Protein AF-A0A2D8FQD5-F1 (afdb_monomer)

Secondary structure (DSSP, 8-state):
-PPP-----EEEEEEETTTEEEEEEEESTT-PPPPP-SSTTSS-TTTS-----EEEEEEEE--

Radius of gyration: 16.6 Å; Cα contacts (8 Å, |Δi|>4): 115; chains: 1; bounding box: 3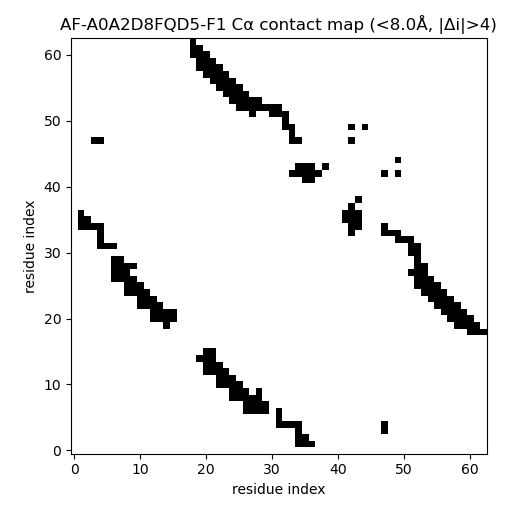8×19×42 Å

Foldseek 3Di:
DFDADDADKDKDWDDDPDFKIKIKIKTRVVQDAGTADPDPVRHDCVRDPRDGIDIDIDMGGHD

Nearest PDB structures (foldseek):
  7ahi-assembly1_5G  TM=4.876E-01  e=9.310E+00  Salmonella enterica subsp. enterica serovar Typhimurium str. LT2
  6c90-assembly1_A  TM=3.849E-01  e=3.952E+00  Homo sapiens

Mean predicted aligned error: 4.32 Å

Structure (mmCIF, N/CA/C/O backbone):
data_AF-A0A2D8FQD5-F1
#
_entry.id   AF-A0A2D8FQD5-F1
#
loop_
_atom_site.group_PDB
_atom_site.id
_atom_site.type_symbol
_atom_site.label_atom_id
_atom_site.label_alt_id
_atom_site.label_comp_id
_atom_site.label_asym_id
_atom_site.label_entity_id
_atom_site.label_seq_id
_atom_site.pdbx_PDB_ins_code
_atom_site.Cartn_x
_atom_site.Cartn_y
_atom_site.Cartn_z
_atom_site.occupancy
_atom_site.B_iso_or_equiv
_atom_site.auth_seq_id
_atom_site.auth_comp_id
_atom_site.auth_asym_id
_atom_site.auth_atom_id
_atom_site.pdbx_PDB_model_num
ATOM 1 N N . SER A 1 1 ? 22.581 1.441 -18.104 1.00 68.62 1 SER A N 1
ATOM 2 C CA . SER A 1 1 ? 21.787 2.187 -17.109 1.00 68.62 1 SER A CA 1
ATOM 3 C C . SER A 1 1 ? 20.426 1.526 -17.005 1.00 68.62 1 SER A C 1
ATOM 5 O O . SER A 1 1 ? 19.896 1.159 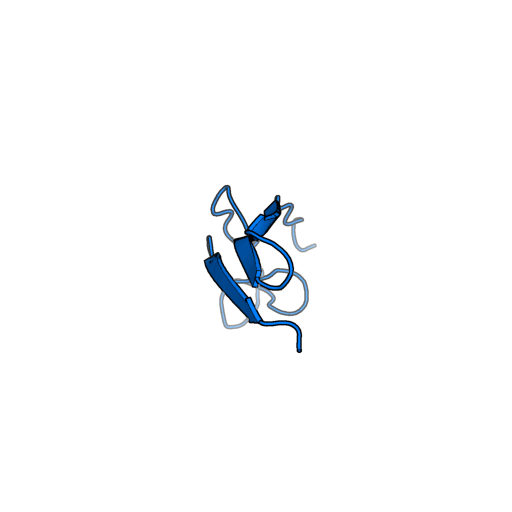-18.048 1.00 68.62 1 SER A O 1
ATOM 7 N N . ILE A 1 2 ? 19.908 1.309 -15.795 1.00 78.31 2 ILE A N 1
ATOM 8 C CA . ILE A 1 2 ? 18.561 0.756 -15.565 1.00 78.31 2 ILE A CA 1
ATOM 9 C C . ILE A 1 2 ? 17.568 1.929 -15.625 1.00 78.31 2 ILE A C 1
ATOM 11 O O . ILE A 1 2 ? 17.874 3.013 -15.129 1.00 78.31 2 ILE A O 1
ATOM 15 N N . ALA A 1 3 ? 16.418 1.753 -16.283 1.00 85.75 3 ALA A N 1
ATOM 16 C CA . ALA A 1 3 ? 15.388 2.797 -16.356 1.00 85.75 3 ALA A CA 1
ATOM 17 C C . ALA A 1 3 ? 14.715 3.029 -14.985 1.00 85.75 3 ALA A C 1
ATOM 19 O O . ALA A 1 3 ? 14.868 2.220 -14.076 1.00 85.75 3 ALA A O 1
ATOM 20 N N . SER A 1 4 ? 13.967 4.124 -14.815 1.00 89.56 4 SER A N 1
ATOM 21 C CA . SER A 1 4 ? 13.273 4.409 -13.551 1.00 89.56 4 SER A CA 1
ATOM 22 C C . SER A 1 4 ? 11.892 3.744 -13.464 1.00 89.56 4 SER A C 1
ATOM 24 O O . SER A 1 4 ? 11.145 3.660 -14.444 1.00 89.56 4 SER A O 1
ATOM 26 N N . GLN A 1 5 ? 11.516 3.321 -12.254 1.00 92.25 5 GLN A N 1
ATOM 27 C CA . GLN A 1 5 ? 10.144 2.955 -11.904 1.00 92.25 5 GLN A CA 1
ATOM 28 C C . GLN A 1 5 ? 9.541 4.080 -11.056 1.00 92.25 5 GLN A C 1
ATOM 30 O O . GLN A 1 5 ? 10.143 4.538 -10.092 1.00 92.25 5 GLN A O 1
ATOM 35 N N . THR A 1 6 ? 8.345 4.533 -11.425 1.00 94.38 6 THR A N 1
ATOM 36 C CA . THR A 1 6 ? 7.581 5.523 -10.656 1.00 94.38 6 THR A CA 1
ATOM 37 C C . THR A 1 6 ? 6.200 4.949 -10.444 1.00 94.38 6 THR A C 1
ATOM 39 O O . THR A 1 6 ? 5.496 4.693 -11.423 1.00 94.38 6 THR A O 1
ATOM 42 N N . THR A 1 7 ? 5.848 4.724 -9.188 1.00 96.62 7 THR A N 1
ATOM 43 C CA . THR A 1 7 ? 4.547 4.216 -8.763 1.00 96.62 7 THR A CA 1
ATOM 44 C C . THR A 1 7 ? 3.802 5.298 -7.993 1.00 96.62 7 THR A C 1
ATOM 46 O O . THR A 1 7 ? 4.371 6.318 -7.599 1.00 96.62 7 THR A O 1
ATOM 49 N N . ILE A 1 8 ? 2.501 5.085 -7.823 1.00 97.81 8 ILE A N 1
ATOM 50 C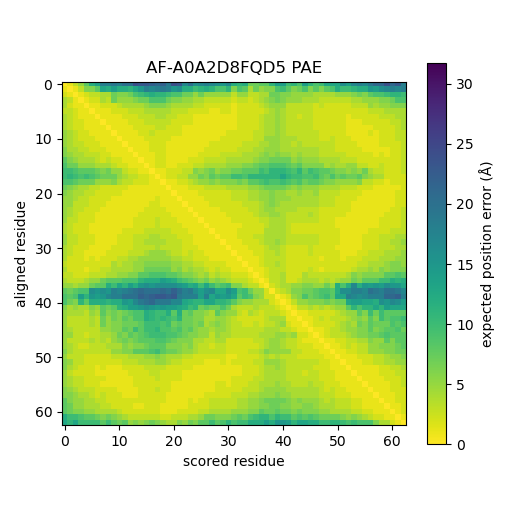 CA . ILE A 1 8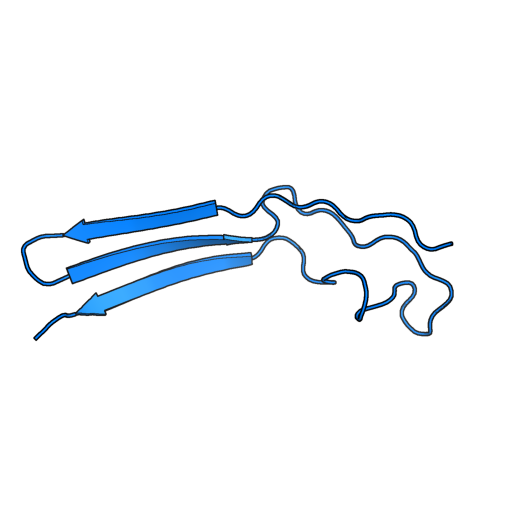 ? 1.662 5.878 -6.932 1.00 97.81 8 ILE A CA 1
ATOM 51 C C . ILE A 1 8 ? 1.058 4.901 -5.939 1.00 97.81 8 ILE A C 1
ATOM 53 O O . ILE A 1 8 ? 0.476 3.890 -6.347 1.00 97.81 8 ILE A O 1
ATOM 57 N N . ASP A 1 9 ? 1.183 5.247 -4.665 1.00 98.25 9 ASP A N 1
ATOM 58 C CA . ASP A 1 9 ? 0.663 4.475 -3.551 1.00 98.25 9 ASP A CA 1
ATOM 59 C C . ASP A 1 9 ? -0.354 5.335 -2.799 1.00 98.25 9 ASP A C 1
ATOM 61 O O . ASP A 1 9 ? -0.161 6.538 -2.609 1.00 98.25 9 ASP A O 1
ATOM 65 N N . LEU A 1 10 ? -1.458 4.718 -2.393 1.00 98.44 10 LEU A N 1
ATOM 66 C CA . LEU A 1 10 ? -2.541 5.358 -1.663 1.00 98.44 10 LEU A CA 1
ATOM 67 C C . LEU A 1 10 ? -2.747 4.649 -0.331 1.00 98.44 10 LEU A C 1
ATOM 69 O O . LEU A 1 10 ? -2.772 3.421 -0.258 1.00 98.44 10 LEU A O 1
ATOM 73 N N . LEU A 1 11 ? -2.953 5.440 0.716 1.00 98.50 11 LEU A N 1
ATOM 74 C CA . LEU A 1 11 ? -3.340 4.958 2.032 1.00 98.50 11 LEU A CA 1
ATOM 75 C C . LEU A 1 11 ? -4.482 5.824 2.549 1.00 98.50 11 LEU A C 1
ATOM 77 O O . LEU A 1 11 ? -4.367 7.047 2.607 1.00 98.50 11 LEU A O 1
ATOM 81 N N . TYR A 1 12 ? -5.578 5.183 2.935 1.00 98.31 12 TYR A N 1
ATOM 82 C CA . TYR A 1 12 ? -6.718 5.839 3.552 1.00 98.31 12 TYR A CA 1
ATOM 83 C C . TYR A 1 12 ? -7.064 5.146 4.861 1.00 98.31 12 TYR A C 1
ATOM 85 O O . TYR A 1 12 ? -7.270 3.935 4.888 1.00 98.31 12 TYR A O 1
ATOM 93 N N . THR A 1 13 ? -7.171 5.925 5.933 1.00 98.19 13 THR A N 1
ATOM 94 C CA . THR A 1 13 ? -7.621 5.441 7.237 1.00 98.19 13 THR A CA 1
ATOM 95 C C . THR A 1 13 ? -8.833 6.238 7.677 1.00 98.19 13 THR A C 1
ATOM 97 O O . THR A 1 13 ? -8.861 7.465 7.569 1.00 98.19 13 THR A O 1
ATOM 100 N N . ARG A 1 14 ? -9.832 5.532 8.200 1.00 97.69 14 ARG A N 1
ATOM 101 C CA . ARG A 1 14 ? -11.045 6.114 8.756 1.00 97.69 14 ARG A CA 1
ATOM 102 C C . ARG A 1 14 ? -11.306 5.557 10.145 1.00 97.69 14 ARG A C 1
ATOM 104 O O . ARG A 1 14 ? -11.495 4.352 10.302 1.00 97.69 14 ARG A O 1
ATOM 111 N N . SER A 1 15 ? -11.416 6.458 11.115 1.00 97.75 15 SER A N 1
ATOM 112 C CA . SER A 1 15 ? -11.931 6.129 12.441 1.00 97.75 15 SER A CA 1
ATOM 113 C C . SER A 1 15 ? -13.434 5.852 12.361 1.00 97.75 15 SER A C 1
ATOM 115 O O . SER A 1 15 ? -14.194 6.634 11.780 1.00 97.75 15 SER A O 1
ATOM 117 N N . VAL A 1 16 ? -13.871 4.745 12.951 1.00 95.94 16 VAL A N 1
ATOM 118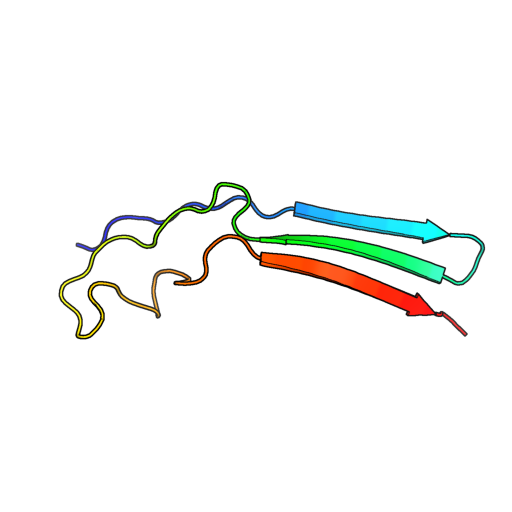 C CA . VAL A 1 16 ? -15.277 4.364 13.096 1.00 95.94 16 VAL A CA 1
ATOM 119 C C . VAL A 1 16 ? -15.595 4.274 14.586 1.00 95.94 16 VAL A C 1
ATOM 121 O O . VAL A 1 16 ? -15.049 3.442 15.305 1.00 95.94 16 VAL A O 1
ATOM 124 N N . GLY A 1 17 ? -16.488 5.141 15.063 1.00 94.19 17 GLY A N 1
ATOM 125 C CA . GLY A 1 17 ? -16.715 5.295 16.502 1.00 94.19 17 GLY A CA 1
ATOM 126 C C . GLY A 1 17 ? -15.483 5.867 17.209 1.00 94.19 17 GLY A C 1
ATOM 127 O O . GLY A 1 17 ? -14.731 6.643 16.619 1.00 94.19 17 GLY A O 1
ATOM 128 N N . THR A 1 18 ? -15.293 5.509 18.478 1.00 93.81 18 THR A N 1
ATOM 129 C CA . THR A 1 18 ? -14.222 6.066 19.321 1.00 93.81 18 THR A CA 1
ATOM 130 C C . THR A 1 18 ? -12.938 5.241 19.308 1.00 93.81 18 THR A C 1
ATOM 132 O O . THR A 1 18 ? -11.863 5.797 19.528 1.00 93.81 18 THR A O 1
ATOM 135 N N . ASP A 1 19 ? -13.019 3.943 18.994 1.00 97.00 19 ASP A N 1
ATOM 136 C CA . ASP A 1 19 ? -11.883 3.039 19.215 1.00 97.00 19 ASP A CA 1
ATOM 137 C C . ASP A 1 19 ? -11.583 2.082 18.056 1.00 97.00 19 ASP A C 1
ATOM 139 O O . ASP A 1 19 ? -10.776 1.174 18.227 1.00 97.00 19 ASP A O 1
ATOM 143 N N . ILE A 1 20 ? -12.192 2.251 16.880 1.00 97.81 20 ILE A N 1
ATOM 144 C CA . ILE A 1 20 ? -11.873 1.430 15.701 1.00 97.81 20 ILE A CA 1
ATOM 145 C C . ILE A 1 20 ? -11.273 2.304 14.603 1.00 97.81 20 ILE A C 1
ATOM 147 O O . ILE A 1 20 ? -11.852 3.328 14.254 1.00 97.81 20 ILE A O 1
ATOM 151 N N . ASP A 1 21 ? -10.177 1.844 14.002 1.00 98.31 21 ASP A N 1
ATOM 152 C CA . ASP A 1 21 ? -9.665 2.354 12.730 1.00 98.31 21 ASP A CA 1
ATOM 153 C C . ASP A 1 21 ? -9.769 1.289 11.644 1.00 98.31 21 ASP A C 1
ATOM 155 O O . ASP A 1 21 ? -9.334 0.150 11.826 1.00 98.31 21 ASP A O 1
ATOM 159 N N . LEU A 1 22 ? -10.315 1.686 10.497 1.00 98.31 22 LEU A N 1
ATOM 160 C CA . LEU A 1 22 ? -10.288 0.909 9.264 1.00 98.31 22 LEU A CA 1
ATOM 161 C C . LEU A 1 22 ? -9.291 1.540 8.299 1.00 98.31 22 LEU A C 1
ATOM 163 O O . LEU A 1 22 ? -9.346 2.748 8.064 1.00 98.31 22 LEU A O 1
ATOM 167 N N . THR A 1 23 ? -8.431 0.727 7.697 1.00 98.62 23 THR A N 1
ATOM 168 C CA . THR A 1 23 ? -7.412 1.182 6.747 1.00 98.62 23 THR A CA 1
ATOM 169 C C . THR A 1 23 ? -7.558 0.451 5.418 1.00 98.62 23 THR A C 1
ATOM 171 O O . THR A 1 23 ? -7.705 -0.767 5.386 1.00 98.62 23 THR A O 1
ATOM 174 N N . LEU A 1 24 ? -7.490 1.193 4.317 1.00 98.44 24 LEU A N 1
ATOM 175 C CA . LEU A 1 24 ? -7.384 0.683 2.955 1.00 98.44 24 LEU A CA 1
ATOM 176 C C . LEU A 1 24 ? -6.076 1.199 2.355 1.00 98.44 24 LEU A C 1
ATOM 178 O O . 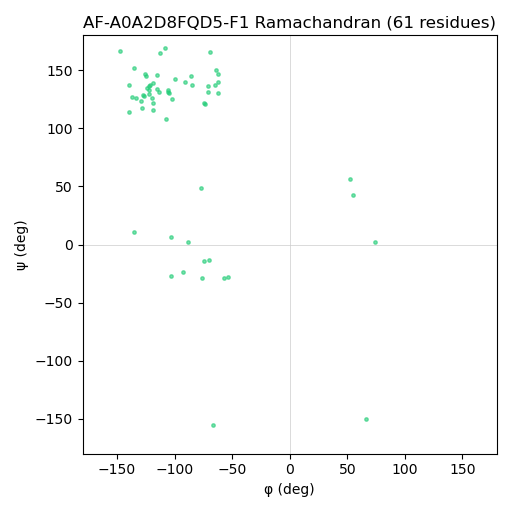LEU A 1 24 ? -5.861 2.409 2.281 1.00 98.44 24 LEU A O 1
ATOM 182 N N . GLY A 1 25 ? -5.211 0.285 1.930 1.00 98.56 25 GLY A N 1
ATOM 183 C CA . GLY A 1 25 ? -3.979 0.598 1.218 1.00 98.56 25 GLY A CA 1
ATOM 184 C C . GLY A 1 25 ? -4.008 0.062 -0.207 1.00 98.56 25 GLY A C 1
ATOM 185 O O . GLY A 1 25 ? -4.571 -0.999 -0.480 1.00 98.56 25 GLY A O 1
ATOM 186 N N . ALA A 1 26 ? -3.386 0.796 -1.120 1.00 98.50 26 ALA A N 1
ATOM 187 C CA . ALA A 1 26 ? -3.137 0.357 -2.481 1.00 98.50 26 ALA A CA 1
ATOM 188 C C . ALA A 1 26 ? -1.730 0.794 -2.896 1.00 98.50 26 ALA A C 1
ATOM 190 O O . ALA A 1 26 ? -1.455 1.984 -3.000 1.00 98.50 26 ALA A O 1
ATOM 191 N N . VAL A 1 27 ? -0.844 -0.168 -3.126 1.00 98.19 27 VAL A N 1
ATOM 192 C CA . VAL A 1 27 ? 0.520 0.059 -3.622 1.00 98.19 27 VAL A CA 1
ATOM 193 C C . VAL A 1 27 ? 0.545 -0.225 -5.116 1.00 98.19 27 VAL A C 1
ATOM 195 O O . VAL A 1 27 ? -0.119 -1.161 -5.571 1.00 98.19 27 VAL A O 1
ATOM 198 N N . ASN A 1 28 ? 1.308 0.569 -5.868 1.00 97.62 28 ASN A N 1
ATOM 199 C CA . ASN A 1 28 ? 1.432 0.463 -7.317 1.00 97.62 28 ASN A CA 1
ATOM 200 C C . ASN A 1 28 ? 0.052 0.467 -8.000 1.00 97.62 28 ASN A C 1
ATOM 202 O O . ASN A 1 28 ? -0.313 -0.465 -8.719 1.00 97.62 28 ASN A O 1
ATOM 206 N N . ILE A 1 29 ? -0.751 1.514 -7.760 1.00 97.62 29 ILE A N 1
ATOM 207 C CA . ILE A 1 29 ? -2.154 1.554 -8.221 1.00 97.62 29 ILE A CA 1
ATOM 208 C C . ILE A 1 29 ? -2.294 1.386 -9.743 1.00 97.62 29 ILE A C 1
ATOM 210 O O . ILE A 1 29 ? -3.294 0.849 -10.215 1.00 97.62 29 ILE A O 1
ATOM 214 N N . ALA A 1 30 ? -1.276 1.809 -10.498 1.00 97.38 30 ALA A N 1
ATOM 215 C CA . ALA A 1 30 ? -1.220 1.724 -11.954 1.00 97.38 30 ALA A CA 1
ATOM 216 C C . ALA A 1 30 ? -0.625 0.403 -12.481 1.00 97.38 30 ALA A C 1
ATOM 218 O O . ALA A 1 30 ? -0.503 0.253 -13.691 1.00 97.38 30 ALA A O 1
ATOM 219 N N . ASP A 1 31 ? -0.259 -0.536 -11.600 1.00 96.94 31 ASP A N 1
ATOM 220 C CA . ASP A 1 31 ? 0.290 -1.853 -11.956 1.00 96.94 31 ASP A CA 1
ATOM 221 C C . ASP A 1 31 ? 1.522 -1.783 -12.870 1.00 96.94 31 ASP A C 1
ATOM 223 O O . ASP A 1 31 ? 1.653 -2.491 -13.869 1.00 96.94 31 ASP A O 1
ATOM 227 N N . LYS A 1 32 ? 2.432 -0.856 -12.564 1.00 96.31 32 LYS A N 1
ATOM 228 C CA . LYS A 1 32 ? 3.615 -0.610 -13.382 1.00 96.31 32 LYS A CA 1
ATOM 229 C C . LYS A 1 32 ? 4.633 -1.731 -13.200 1.00 96.31 32 LYS A C 1
ATOM 231 O O . LYS A 1 32 ? 5.150 -1.920 -12.098 1.00 96.31 32 LYS A O 1
ATOM 236 N N . ALA A 1 33 ? 4.975 -2.396 -14.300 1.00 94.06 33 ALA A N 1
ATOM 237 C CA . ALA A 1 33 ? 6.056 -3.373 -14.342 1.00 94.06 33 ALA A CA 1
ATOM 238 C C . ALA A 1 33 ? 7.419 -2.729 -14.008 1.00 94.06 33 ALA A C 1
ATOM 240 O O . ALA A 1 33 ? 7.652 -1.563 -14.363 1.00 94.06 33 ALA A O 1
ATOM 241 N N . PRO A 1 34 ? 8.333 -3.465 -13.352 1.00 93.00 34 PRO A N 1
ATOM 242 C CA . PRO A 1 34 ? 9.686 -2.987 -13.126 1.00 93.00 34 PRO A CA 1
ATOM 243 C C . PRO A 1 34 ? 10.434 -2.813 -14.462 1.00 93.00 34 PRO A C 1
ATOM 245 O O . PRO A 1 34 ? 10.159 -3.519 -15.437 1.00 93.00 34 PRO A O 1
ATOM 248 N N . PRO A 1 35 ? 11.388 -1.872 -14.535 1.00 91.88 35 PRO A N 1
ATOM 249 C CA . PRO A 1 35 ? 12.246 -1.699 -15.696 1.00 91.88 35 PRO A CA 1
ATOM 250 C C . PRO A 1 35 ? 13.086 -2.956 -15.936 1.00 91.88 35 PRO A C 1
ATOM 252 O O . PRO A 1 35 ? 13.611 -3.562 -15.001 1.00 91.88 35 PRO A O 1
ATOM 255 N N . LEU A 1 36 ? 13.246 -3.318 -17.210 1.00 90.31 36 LEU A N 1
ATOM 256 C CA . LEU A 1 36 ? 14.085 -4.450 -17.584 1.00 90.31 36 LEU A CA 1
ATOM 257 C C . LEU A 1 36 ? 15.552 -4.172 -17.236 1.00 90.31 36 LEU A C 1
ATOM 259 O O . LEU A 1 36 ? 16.076 -3.085 -17.497 1.00 90.31 36 LEU A O 1
ATOM 263 N N . ALA A 1 37 ? 16.22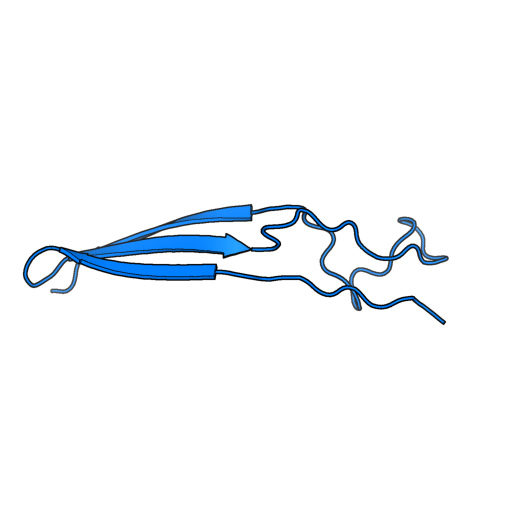4 -5.180 -16.691 1.00 89.06 37 ALA A N 1
ATOM 264 C CA . ALA A 1 37 ? 17.649 -5.155 -16.385 1.00 89.06 37 ALA A CA 1
ATOM 265 C C . ALA A 1 37 ? 18.317 -6.466 -16.825 1.00 89.06 37 ALA A C 1
ATOM 267 O O . ALA A 1 37 ? 17.691 -7.524 -16.832 1.00 89.06 37 ALA A O 1
ATOM 268 N N . GLN A 1 38 ? 19.611 -6.411 -17.160 1.00 79.88 38 GLN A N 1
ATOM 269 C CA . GLN A 1 38 ? 20.421 -7.587 -17.521 1.00 79.88 38 GLN A CA 1
ATOM 270 C C . GLN A 1 38 ? 20.842 -8.404 -16.278 1.00 79.88 38 GLN A C 1
ATOM 272 O O . GLN A 1 38 ? 22.011 -8.729 -16.103 1.00 79.88 38 GLN A O 1
ATOM 277 N N . PHE A 1 39 ? 19.893 -8.708 -15.393 1.00 75.75 39 PHE A N 1
ATOM 278 C CA . PHE A 1 39 ? 20.070 -9.579 -14.226 1.00 75.75 39 PHE A CA 1
ATOM 279 C C . PHE A 1 39 ? 19.346 -10.916 -14.429 1.00 75.75 39 PHE A C 1
ATOM 281 O O . PHE A 1 39 ? 18.542 -11.060 -15.348 1.00 75.75 39 PHE A O 1
ATOM 288 N N . ALA A 1 40 ? 19.603 -11.893 -13.550 1.00 69.81 40 ALA A N 1
ATOM 289 C CA . ALA A 1 40 ? 19.086 -13.263 -13.663 1.00 69.81 40 ALA A CA 1
ATOM 290 C C . ALA A 1 40 ? 17.553 -13.365 -13.825 1.00 69.81 40 ALA A C 1
ATOM 292 O O . ALA A 1 40 ? 17.072 -14.308 -14.445 1.00 69.81 40 ALA A O 1
ATOM 293 N N . PHE A 1 41 ? 16.793 -12.392 -13.309 1.00 72.75 41 PHE A N 1
ATOM 294 C CA . PHE A 1 41 ? 15.326 -12.362 -13.377 1.00 72.75 41 PHE A CA 1
ATOM 295 C C . PHE A 1 41 ? 14.764 -11.385 -14.422 1.00 72.75 41 PHE A C 1
ATOM 297 O O . PHE A 1 41 ? 13.558 -11.158 -14.459 1.00 72.75 41 PHE A O 1
ATOM 304 N N . GLY A 1 42 ? 15.612 -10.768 -15.250 1.00 83.81 42 GLY A N 1
ATOM 305 C CA . GLY A 1 42 ? 15.192 -9.748 -16.218 1.00 83.81 42 GLY A CA 1
ATOM 306 C C . GLY A 1 42 ? 14.847 -8.383 -15.606 1.00 83.81 42 GLY A C 1
ATOM 307 O O . GLY A 1 42 ? 14.472 -7.474 -16.341 1.00 83.81 42 GLY A O 1
ATOM 308 N N . TYR A 1 43 ? 15.000 -8.214 -14.289 1.00 86.19 43 TYR A N 1
ATOM 309 C CA . TYR A 1 43 ? 14.884 -6.951 -13.550 1.00 86.19 43 TYR A CA 1
ATOM 310 C C . TYR A 1 43 ? 15.843 -6.955 -12.343 1.00 86.19 43 TYR A C 1
ATOM 312 O O . TYR A 1 43 ? 16.379 -8.007 -11.979 1.00 86.19 43 TYR A O 1
ATOM 320 N N . ASP A 1 44 ? 16.062 -5.787 -11.734 1.00 87.62 44 ASP A N 1
ATOM 321 C CA . ASP A 1 44 ? 16.876 -5.624 -10.521 1.00 87.62 44 ASP A CA 1
ATOM 322 C C . ASP A 1 44 ? 15.979 -5.333 -9.293 1.00 87.62 44 ASP A C 1
ATOM 324 O O . ASP A 1 44 ? 15.431 -4.229 -9.198 1.00 87.62 44 ASP A O 1
ATOM 328 N N . PRO A 1 45 ? 15.815 -6.286 -8.349 1.00 86.38 45 PRO A N 1
ATOM 329 C CA . PRO A 1 45 ? 14.954 -6.124 -7.172 1.00 86.38 45 PRO A CA 1
ATOM 330 C C . PRO A 1 45 ? 15.485 -5.118 -6.143 1.00 86.38 45 PRO A C 1
ATOM 332 O O . PRO A 1 45 ? 14.748 -4.742 -5.235 1.00 86.38 45 PRO A O 1
ATOM 335 N N . VAL A 1 46 ? 16.750 -4.695 -6.241 1.00 86.31 46 VAL A N 1
ATOM 336 C CA . VAL A 1 46 ? 17.315 -3.666 -5.353 1.00 86.31 46 VAL A CA 1
ATOM 337 C C . VAL A 1 46 ? 16.827 -2.273 -5.762 1.00 86.31 46 VAL A C 1
ATOM 339 O O . VAL A 1 46 ? 16.717 -1.383 -4.921 1.00 86.31 46 VAL A O 1
ATOM 342 N N . VAL A 1 47 ? 16.525 -2.079 -7.049 1.00 85.75 47 VAL A N 1
ATOM 343 C CA . VAL A 1 47 ? 16.206 -0.768 -7.637 1.00 85.75 47 VAL A CA 1
ATOM 344 C C . VAL A 1 47 ? 14.703 -0.581 -7.870 1.00 85.75 47 VAL A C 1
ATOM 346 O O . VAL A 1 47 ? 14.221 0.551 -7.882 1.00 85.75 47 VAL A O 1
ATOM 349 N N . ALA A 1 48 ? 13.959 -1.670 -8.063 1.00 89.19 48 ALA A N 1
ATOM 350 C CA . ALA A 1 48 ? 12.547 -1.654 -8.430 1.00 89.19 48 ALA A CA 1
ATOM 351 C C . ALA A 1 48 ? 11.765 -2.740 -7.675 1.00 89.19 48 ALA A C 1
ATOM 353 O O . ALA A 1 48 ? 12.225 -3.878 -7.576 1.00 89.19 48 ALA A O 1
ATOM 354 N N . ASP A 1 49 ? 10.565 -2.411 -7.182 1.00 89.75 49 ASP A N 1
ATOM 355 C CA . ASP A 1 49 ? 9.674 -3.406 -6.572 1.00 89.75 49 ASP A CA 1
ATOM 356 C C . ASP A 1 49 ? 9.060 -4.269 -7.691 1.00 89.75 49 ASP A C 1
ATOM 358 O O . ASP A 1 49 ? 8.412 -3.726 -8.598 1.00 89.75 49 ASP A O 1
ATOM 362 N N . PRO A 1 50 ? 9.256 -5.602 -7.670 1.00 90.62 50 PRO A N 1
ATOM 363 C CA . PRO A 1 50 ? 8.703 -6.485 -8.691 1.00 90.62 50 PRO A CA 1
ATOM 364 C C . PRO A 1 50 ? 7.205 -6.718 -8.571 1.00 90.62 50 PRO A C 1
ATOM 366 O O . PRO A 1 50 ? 6.603 -7.287 -9.484 1.00 90.62 50 PRO A O 1
ATOM 369 N N . ARG A 1 51 ? 6.598 -6.367 -7.435 1.00 92.75 51 ARG A N 1
ATOM 370 C CA . ARG A 1 51 ? 5.179 -6.612 -7.219 1.00 92.75 51 ARG A CA 1
ATOM 371 C C . ARG A 1 51 ? 4.366 -5.677 -8.107 1.00 92.75 51 ARG A C 1
ATOM 373 O O . ARG A 1 51 ? 4.626 -4.476 -8.209 1.00 92.75 51 ARG A O 1
ATOM 380 N N . GLY A 1 52 ? 3.337 -6.252 -8.721 1.00 94.44 52 GLY A N 1
ATOM 381 C CA . GLY A 1 52 ? 2.269 -5.478 -9.339 1.00 94.44 52 GLY A CA 1
ATOM 382 C C . GLY A 1 52 ? 1.449 -4.729 -8.286 1.00 94.44 52 GLY A C 1
ATOM 383 O O . GLY A 1 52 ? 1.901 -4.458 -7.171 1.00 94.44 52 GLY A O 1
ATOM 384 N N . ARG A 1 53 ? 0.200 -4.419 -8.615 1.00 98.00 53 ARG A N 1
ATOM 385 C CA . ARG A 1 53 ? -0.715 -3.775 -7.668 1.00 98.00 53 ARG A CA 1
ATOM 386 C C . ARG A 1 53 ? -0.983 -4.660 -6.445 1.00 98.00 53 ARG A C 1
ATOM 388 O O . ARG A 1 53 ? -1.402 -5.809 -6.579 1.00 98.00 53 ARG A O 1
ATOM 395 N N . VAL A 1 54 ? -0.838 -4.091 -5.247 1.00 98.31 54 VAL A N 1
ATOM 396 C CA . VAL A 1 54 ? -1.169 -4.753 -3.973 1.00 98.31 54 VAL A CA 1
ATOM 397 C C . VAL A 1 54 ? -2.246 -3.955 -3.252 1.00 98.31 54 VAL A C 1
ATOM 399 O O . VAL A 1 54 ? -2.067 -2.766 -3.005 1.00 98.31 54 VAL A O 1
ATOM 402 N N . ILE A 1 55 ? -3.348 -4.613 -2.890 1.00 98.38 55 ILE A N 1
ATOM 403 C CA . ILE A 1 55 ? -4.427 -4.025 -2.086 1.00 98.38 55 ILE A CA 1
ATOM 404 C C . ILE A 1 55 ? -4.355 -4.597 -0.672 1.00 98.38 55 ILE A C 1
ATOM 406 O O . ILE A 1 55 ? -4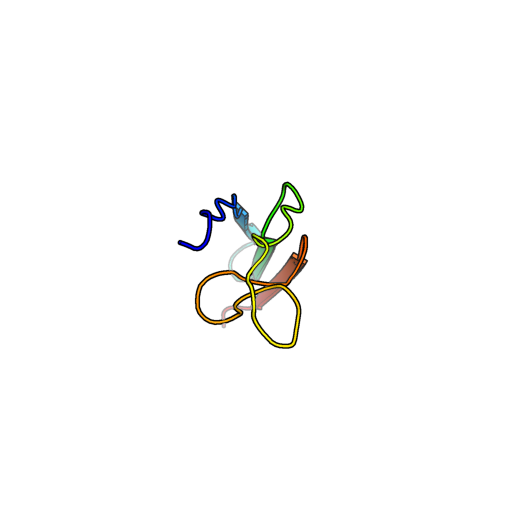.262 -5.812 -0.502 1.00 98.38 55 ILE A O 1
ATOM 410 N N . SER A 1 56 ? -4.410 -3.731 0.338 1.00 98.38 56 SER A N 1
ATOM 411 C CA . SER A 1 56 ? -4.380 -4.111 1.750 1.00 98.38 56 SER A CA 1
ATOM 412 C C . SER A 1 56 ? -5.579 -3.552 2.510 1.00 98.38 56 SER A C 1
ATOM 414 O O . SER A 1 56 ? -6.057 -2.450 2.244 1.00 98.38 56 SER A O 1
ATOM 416 N N . LEU A 1 57 ? -6.061 -4.332 3.475 1.00 98.31 57 LEU A N 1
ATOM 417 C CA . LEU A 1 57 ? -7.107 -3.944 4.414 1.00 98.31 57 LEU A CA 1
ATOM 418 C C . LEU A 1 57 ? -6.560 -4.088 5.834 1.00 98.31 57 LEU A C 1
ATOM 420 O O . LEU A 1 57 ? -5.943 -5.101 6.160 1.00 98.31 57 LEU A O 1
ATOM 424 N N . GLY A 1 58 ? -6.780 -3.073 6.661 1.00 97.81 58 GLY A N 1
ATOM 425 C CA . GLY A 1 58 ? -6.346 -3.018 8.051 1.00 97.81 58 GLY A CA 1
ATOM 426 C C . GLY A 1 58 ? -7.509 -2.732 8.993 1.00 97.81 58 GLY A C 1
ATOM 427 O O . GLY A 1 58 ? -8.441 -2.003 8.649 1.00 97.81 58 GLY A O 1
ATOM 428 N N . PHE A 1 59 ? -7.429 -3.309 10.188 1.00 97.62 59 PHE A N 1
ATOM 429 C CA . PHE A 1 59 ? -8.354 -3.087 11.291 1.00 97.62 59 PHE A CA 1
ATOM 430 C C . PHE A 1 59 ? -7.547 -2.936 12.579 1.00 97.62 59 PHE A C 1
ATOM 432 O O . PHE A 1 59 ? -6.763 -3.822 12.919 1.00 97.62 59 PHE A O 1
ATOM 439 N N . THR A 1 60 ? -7.778 -1.849 13.308 1.00 98.00 60 THR A N 1
ATOM 440 C CA . THR A 1 60 ? -7.152 -1.602 14.611 1.00 98.00 60 THR A CA 1
ATOM 441 C C . THR A 1 60 ? -8.228 -1.285 15.639 1.00 98.00 60 THR A C 1
ATOM 443 O O . THR A 1 60 ? -9.049 -0.397 15.418 1.00 98.00 60 THR A O 1
ATOM 446 N N . LYS A 1 61 ? -8.203 -1.980 16.783 1.00 97.00 61 LYS A N 1
ATOM 447 C CA . LYS A 1 61 ? -8.990 -1.642 17.976 1.00 97.00 61 LYS A CA 1
ATOM 448 C C . LYS A 1 61 ? -8.072 -0.961 18.995 1.00 97.00 61 LYS A C 1
ATOM 450 O O . LYS A 1 61 ? -7.041 -1.524 19.352 1.00 97.00 61 LY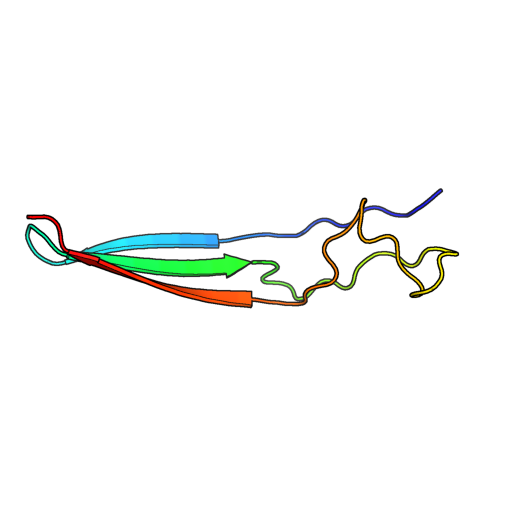S A O 1
ATOM 455 N N . ARG A 1 62 ? -8.446 0.231 19.454 1.00 92.19 62 ARG A N 1
ATOM 456 C CA . ARG A 1 62 ? -7.791 0.952 20.554 1.00 92.19 62 ARG A CA 1
ATOM 457 C C . ARG A 1 62 ? -8.483 0.569 21.874 1.00 92.19 62 ARG A C 1
ATOM 459 O O . ARG A 1 62 ? -9.704 0.389 21.877 1.00 92.19 62 ARG A O 1
ATOM 466 N N . PHE A 1 63 ? -7.705 0.389 22.943 1.00 89.25 63 PHE A N 1
ATOM 467 C CA . PHE A 1 63 ? -8.172 0.036 24.292 1.00 89.25 63 PHE A CA 1
ATOM 468 C C . PHE A 1 63 ? -7.898 1.175 25.267 1.00 89.25 63 PHE A C 1
ATOM 470 O O . PHE A 1 63 ? -6.859 1.850 25.077 1.00 89.25 63 PHE A O 1
#

pLDDT: mean 92.64, std 7.4, range [68.62, 98.62]

Sequence (63 aa):
SIASQTTIDLLYTRSVGTDIDLTLGAVNIADKAPPLAQFAFGYDPVVADPRGRVISLGFTKRF

Solvent-accessible surface area (backbone atoms only — not comparable to full-atom values): 3940 Å² total; per-residue (Å²): 136,73,64,85,72,85,77,52,69,49,78,47,75,46,74,50,83,94,40,34,39,41,33,45,36,32,39,27,70,81,46,57,73,51,39,67,32,103,43,99,79,46,35,51,75,92,83,30,68,77,63,53,60,44,80,46,79,47,80,45,77,62,132